Protein AF-E4SJM2-F1 (afdb_monomer_lite)

Foldseek 3Di:
DDDDDLVRLLVVLQVVLVVVVAEEAEDADPQPDAKDEDLVRSYIYAHCS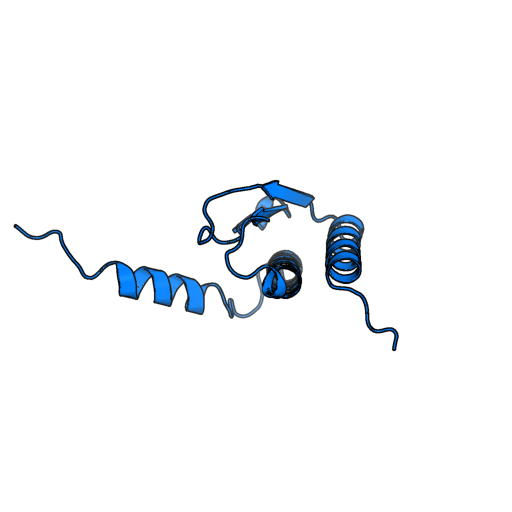HPDNSCRSVSSVLNSCVNVVPPDDDPVPVCVVVVVVVVVPPDDDDD

pLDDT: mean 77.61, std 22.92, range [32.78, 97.62]

Structure (mmCIF, N/CA/C/O backbone):
data_AF-E4SJM2-F1
#
_entry.id   AF-E4SJM2-F1
#
loop_
_atom_site.group_PDB
_atom_site.id
_atom_site.type_symbol
_atom_site.label_atom_id
_atom_site.label_alt_id
_atom_site.label_comp_id
_atom_site.label_asym_id
_atom_site.label_entity_id
_atom_site.label_seq_id
_atom_site.pdbx_PDB_ins_code
_atom_site.Cartn_x
_atom_site.Cartn_y
_atom_site.Cartn_z
_atom_site.occupancy
_atom_site.B_iso_or_equiv
_atom_site.auth_seq_id
_atom_site.auth_comp_id
_atom_site.auth_asym_id
_atom_site.auth_atom_id
_atom_site.pdbx_PDB_model_num
ATOM 1 N N . MET A 1 1 ? 5.943 17.166 12.304 1.00 46.41 1 MET A N 1
ATOM 2 C CA . MET A 1 1 ? 5.412 15.939 11.664 1.00 46.41 1 MET A CA 1
ATOM 3 C C . MET A 1 1 ? 6.548 14.932 11.599 1.00 46.41 1 MET A C 1
ATOM 5 O O . MET A 1 1 ? 7.644 15.340 11.241 1.00 46.41 1 MET A O 1
ATOM 9 N N . ARG A 1 2 ? 6.347 13.677 12.026 1.00 53.41 2 ARG A N 1
ATOM 10 C CA . ARG A 1 2 ? 7.380 12.634 11.891 1.00 53.41 2 ARG A CA 1
ATOM 11 C C . ARG A 1 2 ? 7.466 12.218 10.420 1.00 53.41 2 ARG A C 1
ATOM 13 O O . ARG A 1 2 ? 6.423 11.985 9.816 1.00 53.41 2 ARG A O 1
ATOM 20 N N . ASN A 1 3 ? 8.675 12.131 9.870 1.00 57.41 3 ASN A N 1
ATOM 21 C CA . ASN A 1 3 ? 8.898 11.434 8.606 1.00 57.41 3 ASN A CA 1
ATOM 22 C C . ASN A 1 3 ? 8.783 9.939 8.895 1.00 57.41 3 ASN A C 1
ATOM 24 O O . ASN A 1 3 ? 9.580 9.415 9.668 1.00 57.41 3 ASN A O 1
ATOM 28 N N . LEU A 1 4 ? 7.766 9.291 8.332 1.00 68.31 4 LEU A N 1
ATOM 29 C CA . LEU A 1 4 ? 7.628 7.839 8.388 1.00 68.31 4 LEU A CA 1
ATOM 30 C C . LEU A 1 4 ? 8.587 7.223 7.367 1.00 68.31 4 LEU A C 1
ATOM 32 O O . LEU A 1 4 ? 8.673 7.702 6.232 1.00 68.31 4 LEU A O 1
ATOM 36 N N . GLY A 1 5 ? 9.286 6.160 7.759 1.00 89.62 5 GLY A N 1
ATOM 37 C CA . GLY A 1 5 ? 9.952 5.278 6.804 1.00 89.62 5 GLY A CA 1
ATOM 38 C C . GLY A 1 5 ? 8.937 4.690 5.816 1.00 89.62 5 GLY A C 1
ATOM 39 O O . GLY A 1 5 ? 7.737 4.643 6.092 1.00 89.62 5 GLY A O 1
ATOM 40 N N . LYS A 1 6 ? 9.394 4.236 4.645 1.00 91.94 6 LYS A N 1
ATOM 41 C CA . LYS A 1 6 ? 8.516 3.666 3.606 1.00 91.94 6 LYS A CA 1
ATOM 42 C C . LYS A 1 6 ? 7.663 2.518 4.157 1.00 91.94 6 LYS A C 1
ATOM 44 O O . LYS A 1 6 ? 6.462 2.473 3.912 1.00 91.94 6 LYS A O 1
ATOM 49 N N . GLU A 1 7 ? 8.280 1.614 4.909 1.00 92.81 7 GLU A N 1
ATOM 50 C CA . GLU A 1 7 ? 7.634 0.460 5.530 1.00 92.81 7 GLU A CA 1
ATOM 51 C C . GLU A 1 7 ? 6.604 0.894 6.582 1.00 92.81 7 GLU A C 1
ATOM 53 O O . GLU A 1 7 ? 5.475 0.409 6.561 1.00 92.81 7 GLU A O 1
ATOM 58 N N . GLU A 1 8 ? 6.947 1.871 7.428 1.00 95.12 8 GLU A N 1
ATOM 59 C CA . GLU A 1 8 ? 6.033 2.428 8.436 1.00 95.12 8 GLU A CA 1
ATOM 60 C C . GLU A 1 8 ? 4.829 3.125 7.788 1.00 95.12 8 GLU A C 1
ATOM 62 O O . GLU A 1 8 ? 3.707 3.045 8.286 1.00 95.12 8 GLU A O 1
ATOM 67 N N . LEU A 1 9 ? 5.039 3.804 6.656 1.00 95.75 9 LEU A N 1
ATOM 68 C CA . LEU A 1 9 ? 3.964 4.437 5.900 1.00 95.75 9 LEU A CA 1
ATOM 69 C C . LEU A 1 9 ? 3.039 3.396 5.256 1.00 95.75 9 LEU A C 1
ATOM 71 O O . LEU A 1 9 ? 1.821 3.563 5.290 1.00 95.75 9 LEU A O 1
ATOM 75 N N . ILE A 1 10 ? 3.593 2.319 4.693 1.00 96.06 10 ILE A N 1
ATOM 76 C CA . ILE A 1 10 ? 2.802 1.200 4.161 1.00 96.06 10 ILE A CA 1
ATOM 77 C C . ILE A 1 10 ? 1.969 0.574 5.281 1.00 96.06 10 ILE A C 1
ATOM 79 O O . ILE A 1 10 ? 0.762 0.407 5.118 1.00 96.06 10 ILE A O 1
ATOM 83 N N . GLU A 1 11 ? 2.584 0.277 6.425 1.00 96.44 11 GLU A N 1
ATOM 84 C CA . GLU A 1 11 ? 1.888 -0.270 7.589 1.00 96.44 11 GLU A CA 1
ATOM 85 C C . GLU A 1 11 ? 0.767 0.663 8.062 1.00 96.44 11 GLU A C 1
ATOM 87 O O . GLU A 1 11 ? -0.367 0.223 8.259 1.00 96.44 11 GLU A O 1
ATOM 92 N N . TYR A 1 12 ? 1.047 1.963 8.178 1.00 97.31 12 TYR A N 1
ATOM 93 C CA . TYR A 1 12 ? 0.048 2.967 8.532 1.00 97.31 12 TYR A CA 1
ATOM 94 C C . TYR A 1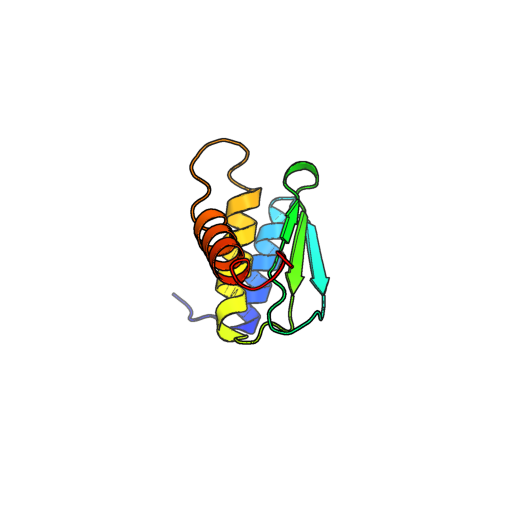 12 ? -1.156 2.945 7.579 1.00 97.31 12 TYR A C 1
ATOM 96 O O . TYR A 1 12 ? -2.298 2.939 8.039 1.00 97.31 12 TYR A O 1
ATOM 104 N N . LEU A 1 13 ? -0.921 2.899 6.265 1.00 97.44 13 LEU A N 1
ATOM 105 C CA . LEU A 1 13 ? -1.986 2.885 5.258 1.00 97.44 13 LEU A CA 1
ATOM 106 C C . LEU A 1 13 ? -2.813 1.594 5.299 1.00 97.44 13 LEU A C 1
ATOM 108 O O . LEU A 1 13 ? -4.039 1.651 5.209 1.00 97.44 13 LEU A O 1
ATOM 112 N N . LEU A 1 14 ? -2.174 0.436 5.469 1.00 96.88 14 LEU A N 1
ATOM 113 C CA . LEU A 1 14 ? -2.876 -0.846 5.582 1.00 96.88 14 LEU A CA 1
ATOM 114 C C . LEU A 1 14 ? -3.717 -0.917 6.864 1.00 96.88 14 LEU A C 1
ATOM 116 O O . LEU A 1 14 ? -4.876 -1.335 6.820 1.00 96.88 14 LEU A O 1
ATOM 120 N N . ASN A 1 15 ? -3.178 -0.428 7.983 1.00 97.62 15 ASN A N 1
ATOM 121 C CA . ASN A 1 15 ? -3.910 -0.314 9.244 1.00 97.62 15 ASN A CA 1
ATOM 122 C C . ASN A 1 15 ? -5.079 0.672 9.137 1.00 97.62 15 ASN A C 1
ATOM 124 O O . ASN A 1 15 ? -6.164 0.402 9.654 1.00 97.62 15 ASN A O 1
ATOM 128 N N . TYR A 1 16 ? -4.886 1.794 8.439 1.00 96.50 16 TYR A N 1
ATOM 129 C CA . TYR A 1 16 ? -5.960 2.731 8.126 1.00 96.50 16 TYR A CA 1
ATOM 130 C C . TYR A 1 16 ? -7.068 2.032 7.326 1.00 96.50 16 TYR A C 1
ATOM 132 O O . TYR A 1 16 ? -8.223 2.045 7.744 1.00 96.50 16 TYR A O 1
ATOM 140 N N . ALA A 1 17 ? -6.725 1.348 6.232 1.00 95.62 17 ALA A N 1
ATOM 141 C CA . ALA A 1 17 ? -7.687 0.616 5.411 1.00 95.62 17 ALA A CA 1
ATOM 142 C C . ALA A 1 17 ? -8.497 -0.397 6.242 1.00 95.62 17 ALA A C 1
ATOM 144 O O . ALA A 1 17 ? -9.729 -0.381 6.202 1.00 95.62 17 ALA A O 1
ATOM 145 N N . PHE A 1 18 ? -7.816 -1.210 7.055 1.00 95.56 18 PHE A N 1
ATOM 146 C CA . PHE A 1 18 ? -8.453 -2.208 7.915 1.00 95.56 18 PHE A CA 1
ATOM 147 C C . PHE A 1 18 ? -9.397 -1.577 8.946 1.00 95.56 18 PHE A C 1
ATOM 149 O O . PHE A 1 18 ? -10.538 -2.013 9.099 1.00 95.56 18 PHE A O 1
ATOM 156 N N . LYS A 1 19 ? -8.965 -0.492 9.603 1.00 97.12 19 LYS A N 1
ATOM 157 C CA . LYS A 1 19 ? -9.790 0.266 10.559 1.00 97.12 19 LYS A CA 1
ATOM 158 C C . LYS A 1 19 ? -11.063 0.830 9.920 1.00 97.12 19 LYS A C 1
ATOM 160 O O . LYS A 1 19 ? -12.077 0.965 10.598 1.00 97.12 19 LYS A O 1
ATOM 165 N N . HIS A 1 20 ? -11.013 1.149 8.630 1.00 94.25 20 HIS A N 1
ATOM 166 C CA . HIS A 1 20 ? -12.140 1.670 7.860 1.00 94.25 20 HIS A CA 1
ATOM 167 C C . HIS A 1 20 ? -12.970 0.574 7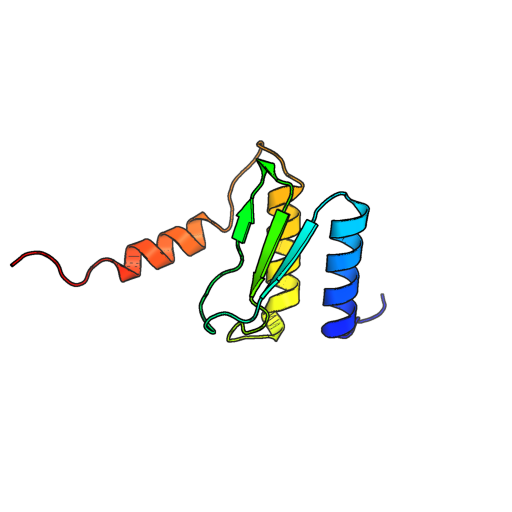.162 1.00 94.25 20 HIS A C 1
ATOM 169 O O . HIS A 1 20 ? -13.790 0.880 6.299 1.00 94.25 20 HIS A O 1
ATOM 175 N N . GLY A 1 21 ? -12.797 -0.697 7.546 1.00 93.75 21 GLY A N 1
ATOM 176 C CA . GLY A 1 21 ? -13.594 -1.816 7.036 1.00 93.75 21 GLY A CA 1
ATOM 177 C C . GLY A 1 21 ? -13.196 -2.285 5.636 1.00 93.75 21 GLY A C 1
ATOM 178 O O . GLY A 1 21 ? -13.920 -3.068 5.021 1.00 93.75 21 GLY A O 1
ATOM 179 N N . LEU A 1 22 ? -12.050 -1.826 5.126 1.00 95.12 22 LEU A N 1
ATOM 180 C CA . LEU A 1 22 ? -11.487 -2.302 3.871 1.00 95.12 22 LEU A CA 1
ATOM 181 C C . LEU A 1 22 ? -10.622 -3.536 4.130 1.00 95.12 22 LEU A C 1
ATOM 183 O O . LEU A 1 22 ? -9.879 -3.620 5.105 1.00 95.12 22 LEU A O 1
ATOM 187 N N . SER A 1 23 ? -10.675 -4.483 3.206 1.00 94.25 23 SER A N 1
ATOM 188 C CA . SER A 1 23 ? -9.787 -5.641 3.183 1.00 94.25 23 SER A CA 1
ATOM 189 C C . SER A 1 23 ? -8.731 -5.486 2.092 1.00 94.25 23 SER A C 1
ATOM 191 O O . SER A 1 23 ? -8.931 -4.789 1.095 1.00 94.25 23 SER A O 1
ATOM 193 N N . TYR A 1 24 ? -7.596 -6.156 2.253 1.00 95.50 24 TYR A N 1
ATOM 194 C CA . TYR A 1 24 ? -6.551 -6.175 1.238 1.00 95.50 24 TYR A CA 1
ATOM 195 C C . TYR A 1 24 ? -5.921 -7.559 1.113 1.00 95.50 24 TYR A C 1
ATOM 197 O O . TYR A 1 24 ? -5.957 -8.366 2.041 1.00 95.50 24 TYR A O 1
ATOM 205 N N . ILE A 1 25 ? -5.345 -7.832 -0.054 1.00 95.50 25 ILE A N 1
ATOM 206 C CA . ILE A 1 25 ? -4.512 -9.006 -0.312 1.00 95.50 25 ILE A CA 1
ATOM 207 C C . ILE A 1 25 ? -3.179 -8.505 -0.853 1.00 95.50 25 ILE A C 1
ATOM 209 O O . ILE A 1 25 ? -3.149 -7.747 -1.821 1.00 95.50 25 ILE A O 1
ATOM 213 N N . LEU A 1 26 ? -2.083 -8.934 -0.235 1.00 95.62 26 LEU A N 1
ATOM 214 C CA . LEU A 1 26 ? -0.738 -8.678 -0.736 1.00 95.62 26 LEU A CA 1
ATOM 215 C C . LEU A 1 26 ? -0.310 -9.866 -1.596 1.00 95.62 26 LEU A C 1
ATOM 217 O O . LEU A 1 26 ? -0.358 -11.008 -1.141 1.00 95.62 26 LEU A O 1
ATOM 221 N N . VAL A 1 27 ? 0.099 -9.604 -2.833 1.00 94.62 27 VAL A N 1
ATOM 222 C CA . VAL A 1 27 ? 0.546 -10.632 -3.782 1.00 94.62 27 VAL A CA 1
ATOM 223 C C . VAL A 1 27 ? 1.907 -10.264 -4.357 1.00 94.62 27 VAL A C 1
ATOM 225 O O . VAL A 1 27 ? 2.241 -9.087 -4.455 1.00 94.62 27 VAL A O 1
ATOM 228 N N . ARG A 1 28 ? 2.687 -11.264 -4.773 1.00 95.44 28 ARG A N 1
ATOM 229 C CA . ARG A 1 28 ? 3.892 -11.062 -5.588 1.00 95.44 28 ARG A CA 1
ATOM 230 C C . ARG A 1 28 ? 3.584 -11.495 -7.020 1.00 95.44 28 ARG A C 1
ATOM 232 O O . ARG A 1 28 ? 3.683 -12.679 -7.320 1.00 95.44 28 ARG A O 1
ATOM 239 N N . GLY A 1 29 ? 3.142 -10.550 -7.848 1.00 91.44 29 GLY A N 1
ATOM 240 C CA . GLY A 1 29 ? 2.869 -10.761 -9.277 1.00 91.44 29 GLY A CA 1
ATOM 241 C C . GLY A 1 29 ? 4.047 -10.352 -10.164 1.00 91.44 29 GLY A C 1
ATOM 242 O O . GLY A 1 29 ? 5.166 -10.171 -9.672 1.00 91.44 29 GLY A O 1
ATOM 243 N N . GLU A 1 30 ? 3.799 -10.149 -11.460 1.00 94.38 30 GLU A N 1
ATOM 244 C CA . GLU A 1 30 ? 4.813 -9.604 -12.370 1.00 94.38 30 GLU A CA 1
ATOM 245 C C . GLU A 1 30 ? 5.099 -8.124 -12.044 1.00 94.38 30 GLU A C 1
ATOM 247 O O . GLU A 1 30 ? 4.194 -7.410 -11.608 1.00 94.38 30 GLU A O 1
ATOM 252 N N . PRO A 1 31 ? 6.320 -7.592 -12.262 1.00 91.38 31 PRO A N 1
ATOM 253 C CA . PRO A 1 31 ? 6.696 -6.244 -11.803 1.00 91.38 31 PRO A CA 1
ATOM 254 C C . PRO A 1 31 ? 5.867 -5.069 -12.345 1.00 91.38 31 PRO A C 1
ATOM 256 O O . PRO A 1 31 ? 5.932 -3.953 -11.821 1.00 91.38 31 PRO A O 1
ATOM 259 N N . TYR A 1 32 ? 5.097 -5.301 -13.406 1.00 89.44 32 TYR A N 1
ATOM 260 C CA . TYR A 1 32 ? 4.245 -4.305 -14.053 1.00 89.44 32 TYR A CA 1
ATOM 261 C C . TYR A 1 32 ? 2.750 -4.601 -13.912 1.00 89.44 32 TYR A C 1
ATOM 263 O O . TYR A 1 32 ? 1.940 -3.848 -14.461 1.00 89.44 32 TYR A O 1
ATOM 271 N N . ASP A 1 33 ? 2.382 -5.645 -13.167 1.00 87.50 33 ASP A N 1
ATOM 272 C CA . ASP A 1 33 ? 0.986 -5.910 -12.842 1.00 87.50 33 ASP A CA 1
ATOM 273 C C . ASP A 1 33 ? 0.480 -4.841 -11.864 1.00 87.50 33 ASP A C 1
ATOM 275 O O . ASP A 1 33 ? 1.103 -4.628 -10.814 1.00 87.50 33 ASP A O 1
ATOM 279 N N . PRO A 1 34 ? -0.623 -4.148 -12.193 1.00 88.00 34 PRO A N 1
ATOM 280 C CA . PRO A 1 34 ? -1.163 -3.084 -11.359 1.00 88.00 34 PRO A CA 1
ATOM 281 C C . PRO A 1 34 ? -1.844 -3.629 -10.101 1.00 88.00 34 PRO A C 1
ATOM 283 O O . PRO A 1 34 ? -2.265 -4.787 -10.043 1.00 88.00 34 PRO A O 1
ATOM 286 N N . ALA A 1 35 ? -2.030 -2.751 -9.115 1.00 89.44 35 ALA A N 1
ATOM 287 C CA . ALA A 1 35 ? -2.994 -2.996 -8.052 1.00 89.44 35 ALA A CA 1
ATOM 288 C C . ALA A 1 35 ? -4.431 -2.981 -8.604 1.00 89.44 35 ALA A C 1
ATOM 290 O O . ALA A 1 35 ? -4.709 -2.407 -9.659 1.00 89.44 35 ALA A O 1
ATOM 291 N N . LEU A 1 36 ? -5.343 -3.644 -7.894 1.00 88.81 36 LEU A N 1
ATOM 292 C CA . LEU A 1 36 ? -6.750 -3.755 -8.274 1.00 88.81 36 LEU A CA 1
ATOM 293 C C . LEU A 1 36 ? -7.649 -3.464 -7.078 1.00 88.81 36 LEU A C 1
ATOM 295 O O . LEU A 1 36 ? -7.374 -3.932 -5.977 1.00 88.81 36 LEU A O 1
ATOM 299 N N . SER A 1 37 ? -8.782 -2.807 -7.318 1.00 87.81 37 SER A N 1
ATOM 300 C CA . SER A 1 37 ? -9.816 -2.575 -6.307 1.00 87.81 37 SER A CA 1
ATOM 301 C C . SER A 1 37 ? -11.172 -3.119 -6.730 1.00 87.81 37 SER A C 1
ATOM 303 O O . SER A 1 37 ? -11.656 -2.891 -7.836 1.00 87.81 37 SER A O 1
ATOM 305 N N . PHE A 1 38 ? -11.827 -3.803 -5.798 1.00 85.50 38 PHE A N 1
ATOM 306 C CA . PHE A 1 38 ? -13.162 -4.368 -5.930 1.00 85.50 38 PHE A CA 1
ATOM 307 C C . PHE A 1 38 ? -14.104 -3.630 -4.982 1.00 85.50 38 PHE A C 1
ATOM 309 O O . PHE A 1 38 ? -14.290 -4.040 -3.835 1.00 85.50 38 PHE A O 1
ATOM 316 N N . LYS A 1 39 ? -14.721 -2.550 -5.476 1.00 85.00 39 LYS A N 1
ATOM 317 C CA . LYS A 1 39 ? -15.616 -1.677 -4.695 1.00 85.00 39 LYS A CA 1
ATOM 318 C C . LYS A 1 39 ? -16.708 -2.449 -3.953 1.00 85.00 39 LYS A C 1
ATOM 320 O O . LYS A 1 39 ? -16.802 -2.351 -2.739 1.00 85.00 39 LYS A O 1
ATOM 325 N N . HIS A 1 40 ? -17.443 -3.316 -4.653 1.00 82.38 40 HIS A N 1
ATOM 326 C CA . HIS A 1 40 ? -18.519 -4.128 -4.061 1.00 82.38 40 HIS A CA 1
ATOM 327 C C . HIS A 1 40 ? -18.054 -5.083 -2.951 1.00 82.38 40 HIS A C 1
ATOM 329 O O . HIS A 1 40 ? -18.870 -5.576 -2.181 1.00 82.38 40 HIS A O 1
ATOM 335 N N . LYS A 1 41 ? -16.750 -5.377 -2.882 1.00 85.38 41 LYS A N 1
ATOM 336 C CA . LYS A 1 41 ? -16.151 -6.250 -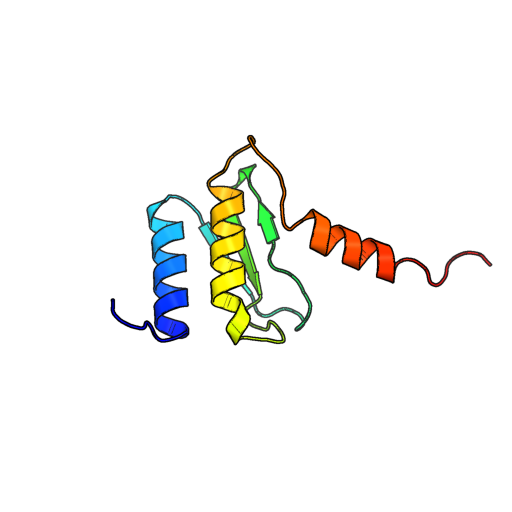1.868 1.00 85.38 41 LYS A CA 1
ATOM 337 C C . LYS A 1 41 ? -15.362 -5.470 -0.812 1.00 85.38 41 LYS A C 1
ATOM 339 O O . LYS A 1 41 ? -14.756 -6.118 0.036 1.00 85.38 41 LYS A O 1
ATOM 344 N N . HIS A 1 42 ? -15.314 -4.133 -0.900 1.00 90.00 42 HIS A N 1
ATOM 345 C CA . HIS A 1 42 ? -14.428 -3.266 -0.112 1.00 90.00 42 HIS A CA 1
ATOM 346 C C . HIS A 1 42 ? -13.020 -3.863 0.011 1.00 90.00 42 HIS A C 1
ATOM 348 O O . HIS A 1 42 ? -12.474 -4.014 1.102 1.00 90.00 42 HIS A O 1
ATOM 354 N N . LYS A 1 43 ? -12.474 -4.321 -1.122 1.00 91.69 43 LYS A N 1
ATOM 355 C CA . LYS A 1 43 ? -11.250 -5.123 -1.160 1.00 91.69 43 LYS A CA 1
ATOM 356 C C . LYS A 1 43 ? -10.287 -4.607 -2.210 1.00 91.69 43 LYS A C 1
ATOM 358 O O . LYS A 1 43 ? -10.706 -4.411 -3.346 1.00 91.69 43 LYS A O 1
ATOM 363 N N . MET A 1 44 ? -9.009 -4.492 -1.865 1.00 93.62 44 MET A N 1
ATOM 364 C CA . MET A 1 44 ? -7.933 -4.234 -2.826 1.00 93.62 44 MET A CA 1
ATOM 365 C C . MET A 1 44 ? -6.940 -5.399 -2.910 1.00 93.62 44 MET A C 1
ATOM 367 O O . MET A 1 44 ? -6.791 -6.182 -1.973 1.00 93.62 44 MET A O 1
ATOM 371 N N . ILE A 1 45 ? -6.255 -5.525 -4.039 1.00 93.38 45 ILE A N 1
ATOM 372 C CA . ILE A 1 45 ? -5.140 -6.446 -4.256 1.00 93.38 45 ILE A CA 1
ATOM 373 C C . ILE A 1 45 ? -3.926 -5.596 -4.610 1.00 93.38 45 ILE A C 1
ATOM 375 O O . ILE A 1 45 ? -3.969 -4.829 -5.569 1.00 93.38 45 ILE A O 1
ATOM 379 N N . ILE A 1 46 ? -2.855 -5.732 -3.834 1.00 94.44 46 ILE A N 1
ATOM 380 C CA . ILE A 1 46 ? -1.635 -4.937 -3.966 1.00 94.44 46 ILE A CA 1
ATOM 381 C C . ILE A 1 46 ? -0.504 -5.861 -4.408 1.00 94.44 46 ILE A C 1
ATOM 383 O O . ILE A 1 46 ? -0.173 -6.826 -3.714 1.00 94.44 46 ILE A O 1
ATOM 387 N N . ASN A 1 47 ? 0.110 -5.543 -5.545 1.00 95.38 47 ASN A N 1
ATOM 388 C CA . ASN A 1 47 ? 1.308 -6.223 -6.015 1.00 95.38 47 ASN A CA 1
ATOM 389 C C . ASN A 1 47 ? 2.551 -5.658 -5.315 1.00 95.38 47 ASN A C 1
ATOM 391 O O . ASN A 1 47 ? 3.009 -4.561 -5.626 1.00 95.38 47 ASN A O 1
ATOM 395 N N . THR A 1 48 ? 3.122 -6.413 -4.384 1.00 93.81 48 THR A N 1
ATOM 396 C CA . THR A 1 48 ? 4.322 -6.010 -3.638 1.00 93.81 48 THR A CA 1
ATOM 397 C C . THR A 1 48 ? 5.610 -6.1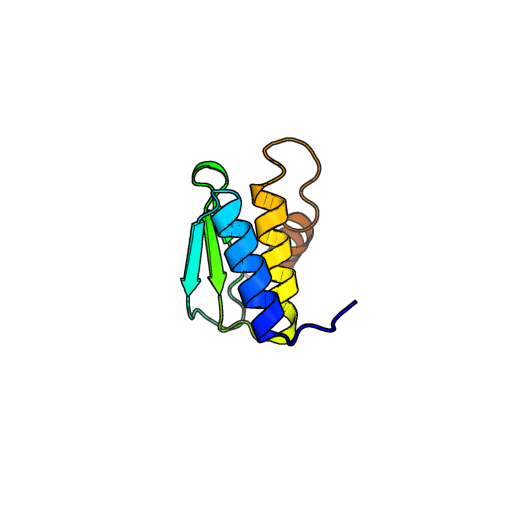53 -4.450 1.00 93.81 48 THR A C 1
ATOM 399 O O . THR A 1 48 ? 6.648 -5.654 -4.023 1.00 93.81 48 THR A O 1
ATOM 402 N N . ASN A 1 49 ? 5.553 -6.777 -5.635 1.00 95.31 49 ASN A N 1
ATOM 403 C CA . ASN A 1 49 ? 6.671 -6.883 -6.577 1.00 95.31 49 ASN A CA 1
ATOM 404 C C . ASN A 1 49 ? 6.722 -5.721 -7.590 1.00 95.31 49 ASN A C 1
ATOM 406 O O . ASN A 1 49 ? 7.395 -5.826 -8.611 1.00 95.31 49 ASN A O 1
ATOM 410 N N . TRP A 1 50 ? 5.999 -4.624 -7.347 1.00 95.12 50 TRP A N 1
ATOM 411 C CA . TRP A 1 50 ? 5.971 -3.474 -8.249 1.00 95.12 50 TRP A CA 1
ATOM 412 C C . TRP A 1 50 ? 7.383 -2.961 -8.571 1.00 95.12 50 TRP A C 1
ATOM 414 O O . TRP A 1 50 ? 8.195 -2.737 -7.671 1.00 95.12 50 TRP A O 1
ATOM 424 N N . HIS A 1 51 ? 7.657 -2.740 -9.859 1.00 92.94 51 HIS A N 1
ATOM 425 C CA . HIS A 1 51 ? 8.976 -2.363 -10.380 1.00 92.94 51 HIS A CA 1
ATOM 426 C C . HIS A 1 51 ? 9.595 -1.131 -9.702 1.00 92.94 51 HIS A C 1
ATOM 428 O O . HIS A 1 51 ? 10.818 -1.003 -9.676 1.00 92.94 51 HIS A O 1
ATOM 434 N N . ASN A 1 52 ? 8.777 -0.238 -9.135 1.00 93.81 52 ASN A N 1
ATOM 435 C CA . ASN A 1 52 ? 9.239 0.868 -8.306 1.00 93.81 52 ASN A CA 1
ATOM 436 C C . ASN A 1 52 ? 8.648 0.798 -6.891 1.00 93.81 52 ASN A C 1
ATOM 438 O O . ASN A 1 52 ? 7.631 1.420 -6.597 1.00 93.81 52 ASN A O 1
ATOM 442 N N . SER A 1 53 ? 9.307 0.085 -5.974 1.00 91.25 53 SER A N 1
ATOM 443 C CA . SER A 1 53 ? 8.793 -0.094 -4.602 1.00 91.25 53 SER A CA 1
ATOM 444 C C . SER A 1 53 ? 8.528 1.210 -3.830 1.00 91.25 53 SER A C 1
ATOM 446 O O . SER A 1 53 ? 7.710 1.212 -2.912 1.00 91.25 53 SER A O 1
ATOM 448 N N . ASN A 1 54 ? 9.158 2.329 -4.207 1.00 92.56 54 ASN A N 1
ATOM 449 C CA . ASN A 1 54 ? 8.915 3.634 -3.582 1.00 92.56 54 ASN A CA 1
ATOM 450 C C . ASN A 1 54 ? 7.531 4.213 -3.926 1.00 92.56 54 ASN A C 1
ATOM 452 O O . ASN A 1 54 ? 7.055 5.103 -3.228 1.00 92.56 54 ASN A O 1
ATOM 456 N N . GLU A 1 55 ? 6.869 3.699 -4.964 1.00 94.25 55 GLU A N 1
ATOM 457 C CA . GLU A 1 55 ? 5.500 4.074 -5.337 1.00 94.25 55 GLU A CA 1
ATOM 458 C C . GLU A 1 55 ? 4.436 3.277 -4.575 1.00 94.25 55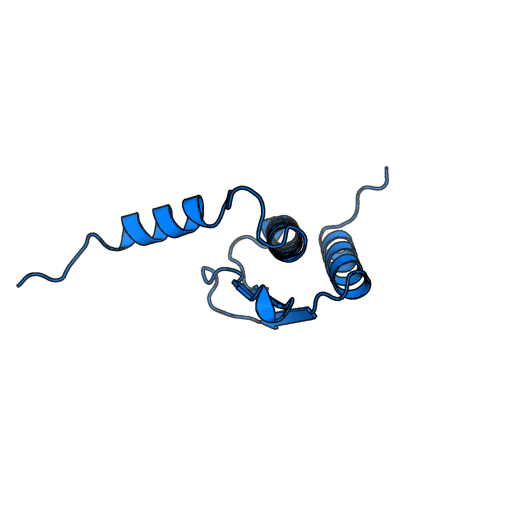 GLU A C 1
ATOM 460 O O . GLU A 1 55 ? 3.270 3.665 -4.588 1.00 94.25 55 GLU A O 1
ATOM 465 N N . LEU A 1 56 ? 4.802 2.194 -3.876 1.00 94.62 56 LEU A N 1
ATOM 466 C CA . LEU A 1 56 ? 3.837 1.361 -3.151 1.00 94.62 56 LEU A CA 1
ATOM 467 C C . LEU A 1 56 ? 2.973 2.148 -2.153 1.00 94.62 56 LEU A C 1
ATOM 469 O O . LEU A 1 56 ? 1.759 1.955 -2.185 1.00 94.62 56 LEU A O 1
ATOM 473 N N . PRO A 1 57 ? 3.511 3.063 -1.320 1.00 96.06 57 PRO A N 1
ATOM 474 C CA . PRO A 1 57 ? 2.666 3.872 -0.445 1.00 96.06 57 PRO A CA 1
ATOM 475 C C . PRO A 1 57 ? 1.625 4.690 -1.220 1.00 96.06 57 PRO A C 1
ATOM 477 O O . PRO A 1 57 ? 0.467 4.776 -0.815 1.00 96.06 57 PRO A O 1
ATOM 480 N N . PHE A 1 58 ? 2.020 5.257 -2.363 1.00 95.25 58 PHE A N 1
ATOM 481 C CA . PHE A 1 58 ? 1.121 6.034 -3.210 1.00 95.25 58 PHE A CA 1
ATOM 482 C C . PHE A 1 58 ? 0.032 5.151 -3.829 1.00 95.25 58 PHE A C 1
ATOM 484 O O . PHE A 1 58 ? -1.140 5.510 -3.777 1.00 95.25 58 PHE A O 1
ATOM 491 N N . ILE A 1 59 ? 0.398 3.975 -4.345 1.00 95.38 59 ILE A N 1
ATOM 492 C CA . ILE A 1 59 ? -0.543 2.995 -4.904 1.00 95.38 59 ILE A CA 1
ATOM 493 C C . ILE A 1 59 ? -1.558 2.554 -3.843 1.00 95.38 59 ILE A C 1
ATOM 495 O O . ILE A 1 59 ? -2.755 2.536 -4.104 1.00 95.38 59 ILE A O 1
ATOM 499 N N . ILE A 1 60 ? -1.112 2.249 -2.624 1.00 95.94 60 ILE A N 1
ATOM 500 C CA . ILE A 1 60 ? -2.011 1.825 -1.543 1.00 95.94 60 ILE A CA 1
ATOM 501 C C . ILE A 1 60 ? -2.973 2.958 -1.167 1.00 95.94 60 ILE A C 1
ATOM 503 O O . ILE A 1 60 ? -4.181 2.738 -1.092 1.00 95.94 60 ILE A O 1
ATOM 507 N N . GLY A 1 61 ? -2.466 4.180 -0.975 1.00 95.25 61 GLY A N 1
ATOM 508 C CA . GLY A 1 61 ? -3.310 5.346 -0.696 1.00 95.25 61 GLY A CA 1
ATOM 509 C C . GLY A 1 61 ? -4.320 5.625 -1.814 1.00 95.25 61 GLY A C 1
ATOM 510 O O . GLY A 1 61 ? -5.471 5.973 -1.545 1.00 95.25 61 GLY A O 1
ATOM 511 N N . HIS A 1 62 ? -3.910 5.410 -3.063 1.00 92.75 62 HIS A N 1
ATOM 512 C CA . HIS A 1 62 ? -4.756 5.541 -4.239 1.00 92.75 62 HIS A CA 1
ATOM 513 C C . HIS A 1 62 ? -5.940 4.557 -4.224 1.00 92.75 62 HIS A C 1
ATOM 515 O O . HIS A 1 62 ? -7.094 4.974 -4.364 1.00 92.75 62 HIS A O 1
ATOM 521 N N . GLU A 1 63 ? -5.679 3.273 -3.972 1.00 92.88 63 GLU A N 1
ATOM 522 C CA . GLU A 1 63 ? -6.726 2.250 -3.892 1.00 92.88 63 GLU A CA 1
ATOM 523 C C . GLU A 1 63 ? -7.658 2.455 -2.683 1.00 92.88 63 GLU A C 1
ATOM 525 O O . GLU A 1 63 ? -8.876 2.309 -2.809 1.00 92.88 63 GLU A O 1
ATOM 530 N N . ILE A 1 64 ? -7.124 2.880 -1.527 1.00 94.44 64 ILE A N 1
ATOM 531 C CA . ILE A 1 64 ? -7.939 3.282 -0.365 1.00 94.44 64 ILE A CA 1
ATOM 532 C C . ILE A 1 64 ? -8.915 4.394 -0.765 1.00 94.44 64 ILE A C 1
ATOM 534 O O . ILE A 1 64 ? -10.108 4.292 -0.478 1.00 94.44 64 ILE A O 1
ATOM 538 N N . GLY A 1 65 ? -8.437 5.428 -1.464 1.00 90.31 65 GLY A N 1
ATOM 539 C CA . GLY A 1 65 ? -9.280 6.519 -1.955 1.00 90.31 65 GLY A CA 1
ATOM 540 C C . GLY A 1 65 ? -10.399 6.025 -2.873 1.00 90.31 65 GLY A C 1
ATOM 541 O O . GLY A 1 65 ? -11.557 6.405 -2.696 1.00 90.31 65 GLY A O 1
ATOM 542 N N . HIS A 1 66 ? -10.085 5.117 -3.802 1.00 85.56 66 HIS A N 1
ATOM 543 C CA . HIS A 1 66 ? -11.074 4.494 -4.686 1.00 85.56 66 HIS A CA 1
ATOM 544 C C . HIS A 1 66 ? -12.155 3.695 -3.955 1.00 85.56 66 HIS A C 1
ATOM 546 O O . HIS A 1 66 ? -13.301 3.671 -4.416 1.00 85.56 66 HIS A O 1
ATOM 552 N N . LEU A 1 67 ? -11.805 3.039 -2.849 1.00 89.81 67 LEU A N 1
ATOM 553 C CA . LEU A 1 67 ? -12.742 2.255 -2.048 1.00 89.81 67 LEU A CA 1
ATOM 554 C C . LEU A 1 67 ? -13.553 3.111 -1.064 1.00 89.81 67 LEU A C 1
ATOM 556 O O . LEU A 1 67 ? -14.701 2.773 -0.793 1.00 89.81 67 LEU A O 1
ATOM 560 N N . MET A 1 68 ? -12.992 4.211 -0.551 1.00 88.50 68 MET A N 1
ATOM 561 C CA . MET A 1 68 ? -13.680 5.115 0.383 1.00 88.50 68 MET A CA 1
ATOM 562 C C . MET A 1 68 ? -14.680 6.049 -0.316 1.00 88.50 68 MET A C 1
ATOM 564 O O . MET A 1 68 ? -15.741 6.330 0.233 1.00 88.50 68 MET A O 1
ATOM 568 N N . LEU A 1 69 ? -14.371 6.523 -1.528 1.00 82.00 69 LEU A N 1
ATOM 569 C CA . LEU A 1 69 ? -15.193 7.476 -2.294 1.00 82.00 69 LEU A CA 1
ATOM 570 C C . LEU A 1 69 ? -16.345 6.806 -3.075 1.00 82.00 69 LEU A C 1
ATOM 572 O O . LEU A 1 69 ? -16.583 7.154 -4.228 1.00 82.00 69 LEU A O 1
ATOM 576 N N . GLY A 1 70 ? -17.042 5.822 -2.501 1.00 61.50 70 GLY A N 1
ATOM 577 C CA . GLY A 1 70 ? -18.119 5.070 -3.173 1.00 61.50 70 GLY A CA 1
ATOM 578 C C . GLY A 1 70 ? -19.003 5.906 -4.132 1.00 61.50 70 GLY A C 1
ATOM 579 O O . GLY A 1 70 ? -19.488 6.974 -3.767 1.00 61.50 70 GLY A O 1
ATOM 580 N N . ASP A 1 71 ? -19.142 5.421 -5.376 1.00 53.47 71 ASP A N 1
ATOM 581 C CA . ASP A 1 71 ? -19.982 5.873 -6.514 1.00 53.47 71 ASP A CA 1
ATOM 582 C C . ASP A 1 71 ? -20.167 7.367 -6.848 1.00 53.47 71 ASP A C 1
ATOM 584 O O . ASP A 1 71 ? -20.871 7.694 -7.802 1.00 53.47 71 ASP A O 1
ATOM 588 N N . SER A 1 72 ? -19.460 8.291 -6.203 1.00 45.25 72 SER A N 1
ATOM 589 C CA . SER A 1 72 ? -19.642 9.725 -6.455 1.00 45.25 72 SER A CA 1
ATOM 590 C C . SER A 1 72 ? -18.301 10.439 -6.584 1.00 45.25 72 SER A C 1
ATOM 592 O O . SER A 1 72 ? -17.695 10.845 -5.601 1.00 45.25 72 SER A O 1
ATOM 594 N N . GLY A 1 73 ? -17.865 10.641 -7.829 1.00 40.53 73 GLY A N 1
ATOM 595 C CA . GLY A 1 73 ? -16.894 11.688 -8.150 1.00 40.53 73 GLY A CA 1
ATOM 596 C C . GLY A 1 73 ? -15.556 11.197 -8.689 1.00 40.53 73 GLY A C 1
ATOM 597 O O . GLY A 1 73 ? -14.623 10.942 -7.942 1.00 40.53 73 GLY A O 1
ATOM 598 N N . ILE A 1 74 ? -15.481 11.176 -10.023 1.00 44.47 74 ILE A N 1
ATOM 599 C CA . ILE A 1 74 ? -14.280 11.326 -10.859 1.00 44.47 74 ILE A CA 1
ATOM 600 C C . ILE A 1 74 ? -13.182 10.284 -10.600 1.00 44.47 74 ILE A C 1
ATOM 602 O O . ILE A 1 74 ? -12.315 10.412 -9.739 1.00 44.47 74 ILE A O 1
ATOM 606 N N . ALA A 1 75 ? -13.183 9.266 -11.460 1.00 44.66 75 ALA A N 1
ATOM 607 C CA . ALA A 1 75 ? -12.184 8.212 -11.569 1.00 44.66 75 ALA A CA 1
ATOM 608 C C . ALA A 1 75 ? -10.812 8.736 -12.054 1.00 44.66 75 ALA A C 1
ATOM 610 O O . ALA A 1 75 ? -10.299 8.309 -13.086 1.00 44.66 75 ALA A O 1
ATOM 611 N N . SER A 1 76 ? -10.190 9.652 -11.315 1.00 41.28 76 SER A N 1
ATOM 612 C CA . SER A 1 76 ? -8.882 10.210 -11.652 1.00 41.28 76 SER A CA 1
ATOM 613 C C . SER A 1 76 ? -7.774 9.244 -11.232 1.00 41.28 76 SER A C 1
ATOM 615 O O . SER A 1 76 ? -7.196 9.389 -10.161 1.00 41.28 76 SER A O 1
ATOM 617 N N . SER A 1 77 ? -7.581 8.184 -12.027 1.00 46.47 77 SER A N 1
ATOM 618 C CA . SER A 1 77 ? -6.329 7.411 -12.239 1.00 46.47 77 SER A CA 1
ATOM 619 C C . SER A 1 77 ? -6.589 6.137 -13.044 1.00 46.47 77 SER A C 1
ATOM 621 O O . SER A 1 77 ? -5.735 5.723 -13.830 1.00 46.47 77 SER A O 1
ATOM 623 N N . SER A 1 78 ? -7.794 5.559 -12.951 1.00 47.50 78 SER A N 1
ATOM 624 C CA . SER A 1 78 ? -8.197 4.474 -13.857 1.00 47.50 78 SER A CA 1
ATOM 625 C C . SER A 1 78 ? -8.202 4.937 -15.319 1.00 47.50 78 SER A C 1
ATOM 627 O O . SER A 1 78 ? -7.910 4.147 -16.210 1.00 47.50 78 SER A O 1
ATOM 629 N N . GLU A 1 79 ? -8.435 6.227 -15.585 1.00 48.25 79 GLU A N 1
ATOM 630 C CA . GLU A 1 79 ? -8.323 6.812 -16.923 1.00 48.25 79 GLU A CA 1
ATOM 631 C C . GLU A 1 79 ? -6.871 6.915 -17.408 1.00 48.25 79 GLU A C 1
ATOM 633 O O . GLU A 1 79 ? -6.599 6.609 -18.567 1.00 48.25 79 GLU A O 1
ATOM 638 N N . PHE A 1 80 ? -5.919 7.237 -16.526 1.00 44.56 80 PHE A N 1
ATOM 639 C CA . PHE A 1 80 ? -4.491 7.255 -16.859 1.00 44.56 80 PHE A CA 1
ATOM 640 C C . PHE A 1 80 ? -3.977 5.840 -17.175 1.00 44.56 80 PHE A C 1
ATOM 642 O O . PHE A 1 80 ? -3.279 5.629 -18.173 1.00 44.56 80 PHE A O 1
ATOM 649 N N . PHE A 1 81 ? -4.392 4.841 -16.390 1.00 45.91 81 PHE A N 1
ATOM 650 C CA . PHE A 1 81 ? -4.012 3.444 -16.607 1.00 45.91 81 PHE A CA 1
ATOM 651 C C . PHE A 1 81 ? -4.752 2.803 -17.801 1.00 45.91 81 PHE A C 1
ATOM 653 O O . PHE A 1 81 ? -4.116 2.165 -18.646 1.00 45.91 81 PHE A O 1
ATOM 660 N N . ARG A 1 82 ? -6.061 3.059 -17.981 1.00 43.22 82 ARG A N 1
ATOM 661 C CA . ARG A 1 82 ? -6.815 2.662 -19.195 1.00 43.22 82 ARG A CA 1
ATOM 662 C C . ARG A 1 82 ? -6.260 3.322 -20.453 1.00 43.22 82 ARG A C 1
ATOM 664 O O . ARG A 1 82 ? -6.196 2.667 -21.493 1.00 43.22 82 ARG A O 1
ATOM 671 N N . ALA A 1 83 ? -5.835 4.585 -20.392 1.00 44.72 83 ALA A N 1
ATOM 672 C CA . ALA A 1 83 ? -5.191 5.258 -21.520 1.00 44.72 83 ALA A CA 1
ATOM 673 C C . ALA A 1 83 ? -3.844 4.609 -21.876 1.00 44.72 83 ALA A C 1
ATOM 675 O O . ALA A 1 83 ? -3.518 4.481 -23.058 1.00 44.72 83 ALA A O 1
ATOM 676 N N . LYS A 1 84 ? -3.078 4.139 -20.881 1.00 39.81 84 LYS A N 1
ATOM 677 C CA . LYS A 1 84 ? -1.816 3.414 -21.099 1.00 39.81 84 LYS A CA 1
ATOM 678 C C . LYS A 1 84 ? -2.034 2.025 -21.716 1.00 39.81 84 LYS A C 1
ATOM 680 O O . LYS A 1 84 ? -1.297 1.658 -22.630 1.00 39.81 84 LYS A O 1
ATOM 685 N N . LEU A 1 85 ? -3.080 1.302 -21.306 1.00 47.00 85 LEU A N 1
ATOM 686 C CA . LEU A 1 85 ? -3.484 0.034 -21.932 1.00 47.00 85 LEU A CA 1
ATOM 687 C C . LEU A 1 85 ? -3.985 0.232 -23.375 1.00 47.00 85 LEU A C 1
ATOM 689 O O . LEU A 1 85 ? -3.553 -0.491 -24.271 1.00 47.00 85 LEU A O 1
ATOM 693 N N . ARG A 1 86 ? -4.795 1.269 -23.649 1.00 42.00 86 ARG A N 1
ATOM 694 C CA . ARG A 1 86 ? -5.237 1.607 -25.020 1.00 42.00 86 ARG A CA 1
ATOM 695 C C . ARG A 1 86 ? -4.082 1.961 -25.958 1.00 42.00 86 ARG A C 1
ATOM 697 O O . ARG A 1 86 ? -4.139 1.614 -27.131 1.00 42.00 86 ARG A O 1
ATOM 704 N N . ARG A 1 87 ? -3.023 2.613 -25.465 1.00 40.81 87 ARG A N 1
ATOM 705 C CA . ARG A 1 87 ? -1.843 2.944 -26.288 1.00 40.81 87 ARG A CA 1
ATOM 706 C C . ARG A 1 87 ? -0.928 1.749 -26.575 1.00 40.81 87 ARG A C 1
ATOM 708 O O . ARG A 1 87 ? -0.207 1.786 -27.565 1.00 40.81 87 ARG A O 1
ATOM 715 N N . ARG A 1 88 ? -0.960 0.688 -25.760 1.00 43.66 88 ARG A N 1
ATOM 716 C CA . ARG A 1 88 ? -0.211 -0.559 -26.019 1.00 43.66 88 ARG A CA 1
ATOM 717 C C . ARG A 1 88 ? -0.954 -1.553 -26.922 1.00 43.66 88 ARG A C 1
ATOM 719 O O . ARG A 1 88 ? -0.304 -2.408 -27.505 1.00 43.66 88 ARG A O 1
ATOM 726 N N . GLY A 1 89 ? -2.268 -1.403 -27.106 1.00 39.53 89 GLY A N 1
ATOM 727 C CA . GLY A 1 89 ? -3.090 -2.272 -27.962 1.00 39.53 89 GLY A CA 1
ATOM 728 C C . GLY A 1 89 ? -3.046 -1.988 -29.472 1.00 39.53 89 GLY A C 1
ATOM 729 O O . GLY A 1 89 ? -3.794 -2.612 -30.212 1.00 39.53 89 GLY A O 1
ATOM 730 N N . SER A 1 90 ? -2.205 -1.066 -29.955 1.00 40.72 90 SER A N 1
ATOM 731 C CA . SER A 1 90 ? -2.160 -0.675 -31.378 1.00 40.72 90 SER A CA 1
ATOM 732 C C . SER A 1 90 ? -0.990 -1.292 -32.156 1.00 40.72 90 SER A C 1
ATOM 734 O O . SER A 1 90 ? -0.422 -0.650 -33.039 1.00 40.72 90 SER A O 1
ATOM 736 N N . ARG A 1 91 ? -0.612 -2.538 -31.843 1.00 39.06 91 ARG A N 1
ATOM 737 C CA . ARG A 1 91 ? 0.186 -3.380 -32.747 1.00 39.06 91 ARG A CA 1
ATOM 738 C C . ARG A 1 91 ? -0.386 -4.797 -32.792 1.00 39.06 91 ARG A C 1
ATOM 740 O O . ARG A 1 91 ? -0.266 -5.535 -31.825 1.00 39.06 91 ARG A O 1
ATOM 747 N N . SER A 1 92 ? -0.910 -5.131 -33.975 1.00 33.34 92 SER A N 1
ATOM 748 C CA . SER A 1 92 ? -1.169 -6.470 -34.520 1.00 33.34 92 SER A CA 1
ATOM 749 C C . SER A 1 92 ? -2.428 -7.211 -34.058 1.00 33.34 92 SER A C 1
ATOM 751 O O . SER A 1 92 ? -2.357 -7.993 -33.118 1.00 33.34 92 SER A O 1
ATOM 753 N N . ILE A 1 93 ? -3.519 -7.065 -34.825 1.00 34.53 93 ILE A N 1
ATOM 754 C CA . ILE A 1 93 ? -4.211 -8.194 -35.489 1.00 34.53 93 ILE A CA 1
ATOM 755 C C . ILE A 1 93 ? -5.149 -7.662 -36.591 1.00 34.53 93 ILE A C 1
ATOM 757 O O . ILE A 1 93 ? -6.326 -7.408 -36.365 1.00 34.53 93 ILE A O 1
ATOM 761 N N . PHE A 1 94 ? -4.587 -7.463 -37.784 1.00 32.78 94 PHE A N 1
ATOM 762 C CA . PHE A 1 94 ? -5.266 -7.649 -39.070 1.00 32.78 94 PHE A CA 1
ATOM 763 C C . PHE A 1 94 ? -4.208 -8.161 -40.051 1.00 32.78 94 PHE A C 1
ATOM 765 O O . PHE A 1 94 ? -3.343 -7.401 -40.487 1.00 32.78 94 PHE A O 1
ATOM 772 N N . SER A 1 95 ? -4.252 -9.468 -40.294 1.00 33.75 95 SER A N 1
ATOM 773 C CA . SER A 1 95 ? -3.817 -10.196 -41.491 1.00 33.75 95 SER A CA 1
ATOM 774 C C . SER A 1 95 ? -4.211 -11.649 -41.280 1.00 33.75 95 SER A C 1
ATOM 776 O O . SER A 1 95 ? -3.673 -12.248 -40.325 1.00 33.75 95 SER A O 1
#

Organism: Lactobacillus amylovorus (strain GRL 1112) (NCBI:txid695560)

Radius of gyration: 15.3 Å; chains: 1; bounding box: 30×27×53 Å

InterPro domains:
  IPR001915 Peptidase M48 [PF01435] (50-75)

Sequence (95 aa):
MRNLGKEELIEYLLNYAFKHGLSYILVRGEPYDPALSFKHKHKMIINTNWHNSNELPFIIGHEIGHLMLGDSGIASSSEFFRAKLRRRGSRSIFS

Secondary structure (DSSP, 8-state):
-----HHHHHHHHHHHHHHTT-EEEEE---TTPPPEEEGGGTEEEEETT-S-GGGHHHHHHHHHHHHHSTTSS--TTHHHHHHHHHHHS-S----